Protein AF-A0AB38PKD9-F1 (afdb_monomer_lite)

Secondary structure (DSSP, 8-state):
-EEEEETTEEEEE-SSGGGS-HHHHHHHHHHHHHHHTTSS-HHHHHHHHHHHHTT-SS-GGG--THHHHHHHHTGGGGGGGT---

Organism: Bacteroides fragilis (NCBI:txid817)

Radius of gyration: 12.3 Å; chains: 1; bounding box: 23×32×34 Å

Structure (mmCIF, N/CA/C/O backbone):
data_AF-A0AB38PKD9-F1
#
_entry.id   AF-A0AB38PKD9-F1
#
loop_
_atom_site.group_PDB
_atom_site.id
_atom_site.type_symbol
_atom_site.label_atom_id
_atom_site.label_alt_id
_atom_site.label_comp_id
_atom_site.label_asym_id
_atom_site.label_entity_id
_atom_site.label_seq_id
_atom_site.pdbx_PDB_ins_code
_atom_site.Cartn_x
_atom_site.Cartn_y
_atom_site.Cartn_z
_atom_site.occupancy
_atom_site.B_iso_or_equiv
_atom_site.auth_seq_id
_atom_site.auth_comp_id
_atom_site.auth_asym_id
_atom_site.auth_atom_id
_atom_site.pdbx_PDB_model_num
ATOM 1 N N . MET A 1 1 ? -1.225 -10.952 8.233 1.00 90.44 1 MET A N 1
ATOM 2 C CA . MET A 1 1 ? -1.864 -9.700 8.690 1.00 90.44 1 MET A CA 1
ATOM 3 C C . MET A 1 1 ? -0.899 -9.008 9.632 1.00 90.44 1 MET A C 1
ATOM 5 O O . MET A 1 1 ? -0.273 -9.682 10.446 1.00 90.44 1 MET A O 1
ATOM 9 N N . LYS A 1 2 ? -0.767 -7.687 9.530 1.00 91.69 2 LYS A N 1
ATOM 10 C CA . LYS A 1 2 ? 0.190 -6.875 10.283 1.00 91.69 2 LYS A CA 1
ATOM 11 C C . LYS A 1 2 ? -0.501 -5.687 10.926 1.00 91.69 2 LYS A C 1
ATOM 13 O O . LYS A 1 2 ? -1.273 -4.984 10.278 1.00 91.69 2 LYS A O 1
ATOM 18 N N . GLU A 1 3 ? -0.217 -5.464 12.203 1.00 94.44 3 GLU A N 1
ATOM 19 C CA . GLU A 1 3 ? -0.760 -4.330 12.941 1.00 94.44 3 GLU A CA 1
ATOM 20 C C . GLU A 1 3 ? 0.070 -3.068 12.674 1.00 94.44 3 GLU A C 1
ATOM 22 O O . GLU A 1 3 ? 1.294 -3.070 12.816 1.00 94.44 3 GLU A O 1
ATOM 27 N N . ILE A 1 4 ? -0.610 -1.978 12.336 1.00 93.56 4 ILE A N 1
ATOM 28 C CA . ILE A 1 4 ? -0.038 -0.642 12.177 1.00 93.56 4 ILE A CA 1
ATOM 29 C C . ILE A 1 4 ? -0.807 0.374 13.018 1.00 93.56 4 ILE A C 1
ATOM 31 O O . ILE A 1 4 ? -1.963 0.156 13.397 1.00 93.56 4 ILE A O 1
ATOM 35 N N . THR A 1 5 ? -0.169 1.507 13.297 1.00 90.50 5 THR A N 1
ATOM 36 C CA . THR A 1 5 ? -0.842 2.654 13.915 1.00 90.50 5 THR A CA 1
ATOM 37 C C . THR A 1 5 ? -1.281 3.631 12.826 1.00 90.50 5 THR A C 1
ATOM 39 O O . THR A 1 5 ? -0.486 4.015 11.969 1.00 90.50 5 THR A O 1
ATOM 42 N N . TYR A 1 6 ? -2.556 4.007 12.845 1.00 87.69 6 TYR A N 1
ATOM 43 C CA . TYR A 1 6 ? -3.127 5.031 11.979 1.00 87.69 6 TYR A CA 1
ATOM 44 C C . TYR A 1 6 ? -4.169 5.835 12.751 1.00 87.69 6 TYR A C 1
ATOM 46 O O . TYR A 1 6 ? -5.128 5.267 13.281 1.00 87.69 6 TYR A O 1
ATOM 54 N N . ASN A 1 7 ? -4.013 7.159 12.776 1.00 85.94 7 ASN A N 1
ATOM 55 C CA . ASN A 1 7 ? -4.903 8.081 13.472 1.00 85.94 7 ASN A CA 1
ATOM 56 C C . ASN A 1 7 ? -5.052 7.714 14.960 1.00 85.94 7 ASN A C 1
ATOM 58 O O . ASN A 1 7 ? -6.164 7.667 15.493 1.00 85.94 7 ASN A O 1
ATOM 62 N N . ASN A 1 8 ? -3.927 7.388 15.612 1.00 84.25 8 ASN A N 1
ATOM 63 C CA . ASN A 1 8 ? -3.864 6.911 17.000 1.00 84.25 8 ASN A CA 1
ATOM 64 C C . ASN A 1 8 ? -4.691 5.640 17.283 1.00 84.25 8 ASN A C 1
ATOM 66 O O . ASN A 1 8 ? -5.021 5.347 18.434 1.00 84.25 8 ASN A O 1
ATOM 70 N N . GLN A 1 9 ? -5.036 4.873 16.247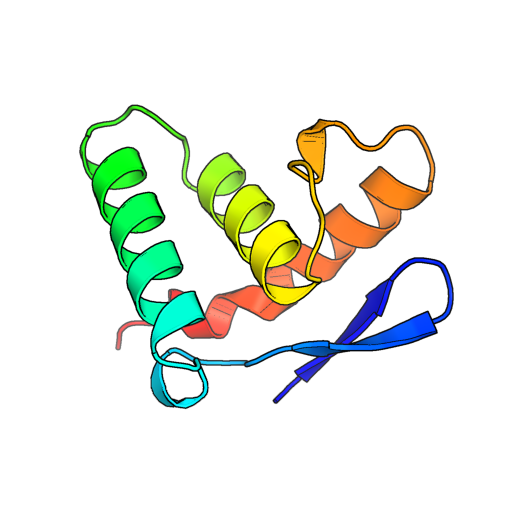 1.00 87.75 9 GLN A N 1
ATOM 71 C CA . GLN A 1 9 ? -5.734 3.596 16.361 1.00 87.75 9 GLN A CA 1
ATOM 72 C C . GLN A 1 9 ? -4.888 2.471 15.782 1.00 87.75 9 GLN A C 1
ATOM 74 O O . GLN A 1 9 ? -4.162 2.656 14.806 1.00 87.75 9 GLN A O 1
ATOM 79 N N . LYS A 1 10 ? -5.027 1.277 16.360 1.00 92.94 10 LYS A N 1
ATOM 80 C CA . LYS A 1 10 ? -4.472 0.058 15.779 1.00 92.94 10 LYS A CA 1
ATOM 81 C C . LYS A 1 10 ? -5.360 -0.422 14.638 1.00 92.94 10 LYS A C 1
ATOM 83 O O . LYS A 1 10 ? -6.585 -0.489 14.773 1.00 92.94 10 LYS A O 1
ATOM 88 N N . LYS A 1 11 ? -4.738 -0.711 13.501 1.00 92.88 11 LYS A N 1
ATOM 89 C CA . LYS A 1 11 ? -5.376 -1.257 12.304 1.00 92.88 11 LYS A CA 1
ATOM 90 C C . LYS A 1 11 ? -4.567 -2.444 11.827 1.00 92.88 11 LYS A C 1
ATOM 92 O O . LYS A 1 11 ? -3.344 -2.396 11.851 1.00 92.88 11 LYS A O 1
ATOM 97 N N . GLU A 1 12 ? -5.250 -3.478 11.367 1.00 94.31 12 GLU A N 1
ATOM 98 C CA . GLU A 1 12 ? -4.597 -4.586 10.685 1.00 94.31 12 GLU A CA 1
ATOM 99 C C . GLU A 1 12 ? -4.651 -4.354 9.179 1.00 94.31 12 GLU A C 1
ATOM 101 O O . GLU A 1 12 ? -5.693 -3.976 8.639 1.00 94.31 12 GLU A O 1
ATOM 106 N N . ILE A 1 13 ? -3.523 -4.578 8.517 1.00 94.50 13 ILE A N 1
ATOM 107 C CA . ILE A 1 13 ? -3.415 -4.609 7.061 1.00 94.50 13 ILE A CA 1
ATOM 108 C C . ILE A 1 13 ? -2.865 -5.972 6.618 1.00 94.50 13 ILE A C 1
ATOM 110 O O . ILE A 1 13 ? -2.197 -6.643 7.410 1.00 94.50 13 ILE A O 1
ATOM 114 N N . PRO A 1 14 ? -3.115 -6.399 5.373 1.00 94.81 14 PRO A N 1
ATOM 115 C CA . PRO A 1 14 ? -2.444 -7.563 4.802 1.00 94.81 14 PRO A CA 1
ATOM 116 C C . PRO A 1 14 ? -0.917 -7.367 4.798 1.00 94.81 14 PRO A C 1
ATOM 118 O O . PRO A 1 14 ? -0.441 -6.246 4.607 1.00 94.81 14 PRO A O 1
ATOM 121 N N . ASP A 1 15 ? -0.162 -8.438 5.047 1.00 90.81 15 ASP A N 1
ATOM 122 C CA . ASP A 1 15 ? 1.314 -8.425 5.112 1.00 90.81 15 ASP A CA 1
ATOM 123 C C . ASP A 1 15 ? 1.966 -8.922 3.809 1.00 90.81 15 ASP A C 1
ATOM 125 O O . ASP A 1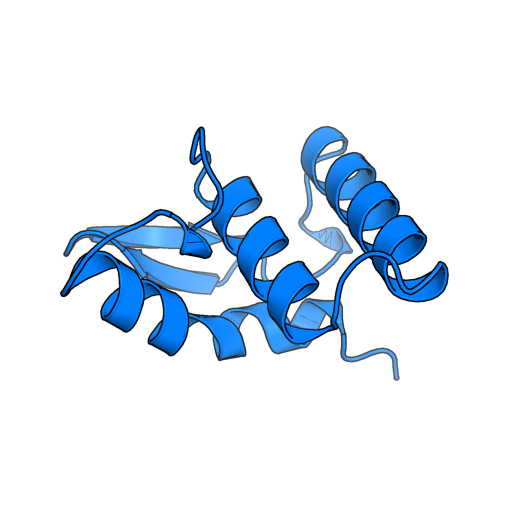 15 ? 3.124 -8.619 3.526 1.00 90.81 15 ASP A O 1
ATOM 129 N N . SER A 1 16 ? 1.213 -9.662 2.991 1.00 91.19 16 SER A N 1
ATOM 130 C CA . SER A 1 16 ? 1.679 -10.224 1.723 1.00 91.19 16 SER A CA 1
ATOM 131 C C . SER A 1 16 ? 0.578 -10.246 0.660 1.00 91.19 16 SER A C 1
ATOM 133 O O . SER A 1 16 ? -0.588 -9.929 0.919 1.00 91.19 16 SER A O 1
ATOM 135 N N . LEU A 1 17 ? 0.947 -10.622 -0.569 1.00 91.56 17 LEU A N 1
ATOM 136 C CA . LEU A 1 17 ? 0.020 -10.682 -1.701 1.00 91.56 17 LEU A CA 1
ATOM 137 C C . LEU A 1 17 ? -1.076 -11.736 -1.523 1.00 91.56 17 LEU A C 1
ATOM 139 O O . LEU A 1 17 ? -2.199 -11.510 -1.973 1.00 91.56 17 LEU A O 1
ATOM 143 N N . GLU A 1 18 ? -0.770 -12.858 -0.869 1.00 91.19 18 GLU A N 1
ATOM 144 C CA . GLU A 1 18 ? -1.715 -13.959 -0.643 1.00 91.19 18 GLU A CA 1
ATOM 145 C C . GLU A 1 18 ? -2.873 -13.564 0.280 1.00 91.19 18 GLU A C 1
ATOM 147 O O . GLU A 1 18 ? -3.935 -14.183 0.246 1.00 91.19 18 GLU A O 1
ATOM 152 N N . GLU A 1 19 ? -2.673 -12.535 1.101 1.00 93.12 19 GLU A N 1
ATOM 153 C CA . GLU A 1 19 ? -3.656 -12.054 2.068 1.00 93.12 19 GLU A CA 1
ATOM 154 C C . GLU A 1 19 ? -4.584 -10.971 1.499 1.00 93.12 19 GLU A C 1
ATOM 156 O O . GLU A 1 19 ? -5.543 -10.567 2.159 1.00 93.12 19 GLU A O 1
ATOM 161 N N . LEU A 1 20 ? -4.322 -10.488 0.280 1.00 93.62 20 LEU A N 1
ATOM 162 C CA . LEU A 1 20 ? -5.155 -9.471 -0.351 1.00 93.62 20 LEU A CA 1
ATOM 163 C C . LEU A 1 20 ? -6.506 -10.050 -0.769 1.00 93.62 20 LEU A C 1
ATOM 165 O O . LEU A 1 20 ? -6.602 -11.098 -1.410 1.00 93.62 20 LEU A O 1
ATOM 169 N N . SER A 1 21 ? -7.576 -9.299 -0.508 1.00 93.38 21 SER A N 1
ATOM 170 C CA . SER A 1 21 ? -8.849 -9.563 -1.174 1.00 93.38 21 SER A CA 1
ATOM 171 C C . SER A 1 21 ? -8.707 -9.368 -2.693 1.00 93.38 21 SER A C 1
ATOM 173 O O . SER A 1 21 ? -7.849 -8.602 -3.145 1.00 93.38 21 SER A O 1
ATOM 175 N N . PRO A 1 22 ? -9.594 -9.956 -3.520 1.00 94.75 22 PRO A N 1
ATOM 176 C CA . PRO A 1 22 ? -9.526 -9.782 -4.972 1.00 94.75 22 PRO A CA 1
ATOM 177 C C . PRO A 1 22 ? -9.485 -8.311 -5.404 1.00 94.75 22 PRO A C 1
ATOM 179 O O . PRO A 1 22 ? -8.735 -7.939 -6.302 1.00 94.75 22 PRO A O 1
ATOM 182 N N . LYS A 1 23 ? -10.256 -7.447 -4.732 1.00 92.75 23 LYS A N 1
ATOM 183 C CA . LYS A 1 23 ? -10.291 -6.008 -5.015 1.00 92.75 23 LYS A CA 1
ATOM 184 C C . LYS A 1 23 ? -8.952 -5.330 -4.717 1.00 92.75 23 LYS A C 1
ATOM 186 O O . LYS A 1 23 ? -8.507 -4.496 -5.503 1.00 92.75 23 LYS A O 1
ATOM 191 N N . GLU A 1 24 ? -8.332 -5.658 -3.590 1.00 93.88 24 GLU A N 1
ATOM 192 C CA . GLU A 1 24 ? -7.036 -5.091 -3.212 1.00 93.88 24 GLU A CA 1
ATOM 193 C C . GLU A 1 24 ? -5.922 -5.614 -4.120 1.00 93.88 24 GLU A C 1
ATOM 195 O O . GLU A 1 24 ? -5.064 -4.835 -4.526 1.00 93.88 24 GLU A O 1
ATOM 200 N N . TYR A 1 25 ? -5.988 -6.884 -4.526 1.00 94.88 25 TYR A N 1
ATOM 201 C CA . TYR A 1 25 ? -5.053 -7.478 -5.477 1.00 94.88 25 TYR A CA 1
ATOM 202 C C . TYR A 1 25 ? -5.107 -6.793 -6.849 1.00 94.88 25 TYR A C 1
ATOM 204 O O . TYR A 1 25 ? -4.072 -6.385 -7.374 1.00 94.88 25 TYR A O 1
ATOM 212 N N . TYR A 1 26 ? -6.303 -6.562 -7.408 1.00 95.12 26 TYR A N 1
ATOM 213 C CA . TYR A 1 26 ? -6.433 -5.789 -8.651 1.00 95.12 26 TYR A CA 1
ATOM 214 C C . TYR A 1 26 ? -5.843 -4.388 -8.514 1.00 95.12 26 TYR A C 1
ATOM 216 O O . TYR A 1 26 ? -5.133 -3.922 -9.405 1.00 95.12 26 TYR A O 1
ATOM 224 N N . ARG A 1 27 ? -6.082 -3.726 -7.378 1.00 94.25 27 ARG A N 1
ATOM 225 C CA . ARG A 1 27 ? -5.528 -2.396 -7.140 1.00 94.25 27 ARG A CA 1
ATOM 226 C C . ARG A 1 27 ? -4.005 -2.414 -7.008 1.00 94.25 27 ARG A C 1
ATOM 228 O O . ARG A 1 27 ? -3.351 -1.510 -7.520 1.00 94.25 27 ARG A O 1
ATOM 235 N N . TYR A 1 28 ? -3.436 -3.427 -6.359 1.00 94.94 28 TYR A N 1
ATOM 236 C CA . TYR A 1 28 ? -1.992 -3.643 -6.317 1.00 94.94 28 TYR A CA 1
ATOM 237 C C . TYR A 1 28 ? -1.417 -3.783 -7.734 1.00 94.94 28 TYR A C 1
ATOM 239 O O . TYR A 1 28 ? -0.467 -3.077 -8.069 1.00 94.94 28 TYR A O 1
ATOM 247 N N . LEU A 1 29 ? -2.034 -4.608 -8.590 1.00 95.62 29 LEU A N 1
ATOM 248 C CA . LEU A 1 29 ? -1.593 -4.794 -9.976 1.00 95.62 29 LEU A CA 1
ATOM 249 C C . LEU A 1 29 ? -1.623 -3.491 -10.784 1.00 95.62 29 LEU A C 1
ATOM 251 O O . LEU A 1 29 ? -0.656 -3.188 -11.477 1.00 95.62 29 LEU A O 1
ATOM 255 N N . GLU A 1 30 ? -2.688 -2.693 -10.670 1.00 96.06 30 GLU A N 1
ATOM 256 C CA . GLU A 1 30 ? -2.758 -1.371 -11.310 1.00 96.06 30 GLU A CA 1
ATOM 257 C C . GLU A 1 30 ? -1.581 -0.482 -10.892 1.00 96.06 30 GLU A C 1
ATOM 259 O O . GLU A 1 30 ? -0.930 0.133 -11.734 1.00 96.06 30 GLU A O 1
ATOM 264 N N . LEU A 1 31 ? -1.271 -0.439 -9.593 1.00 94.94 31 LEU A N 1
ATOM 265 C CA . LEU A 1 31 ? -0.166 0.363 -9.074 1.00 94.94 31 LEU A CA 1
ATOM 266 C C . LEU A 1 31 ? 1.200 -0.150 -9.553 1.00 94.94 31 LEU A C 1
ATOM 268 O O . LEU A 1 31 ? 2.065 0.663 -9.878 1.00 94.94 31 LEU A O 1
ATOM 272 N N . VAL A 1 32 ? 1.394 -1.469 -9.638 1.00 95.00 32 VAL A N 1
ATOM 273 C CA . VAL A 1 32 ? 2.613 -2.070 -10.205 1.00 95.00 32 VAL A CA 1
ATOM 274 C C . VAL A 1 32 ? 2.764 -1.713 -11.684 1.00 95.00 32 VAL A C 1
ATOM 276 O O . VAL A 1 32 ? 3.854 -1.335 -12.108 1.00 95.00 32 VAL A O 1
ATOM 279 N N . LEU A 1 33 ? 1.683 -1.767 -12.468 1.00 97.00 33 LEU A N 1
ATOM 280 C CA . LEU A 1 33 ? 1.704 -1.386 -13.883 1.00 97.00 33 LEU A CA 1
ATOM 281 C C . LEU A 1 33 ? 2.063 0.093 -14.069 1.00 97.00 33 LEU A C 1
ATOM 283 O O . LEU A 1 33 ? 2.945 0.404 -14.866 1.00 97.00 33 LEU A O 1
ATOM 287 N N . MET A 1 34 ? 1.448 0.992 -13.294 1.00 97.00 34 MET A N 1
ATOM 288 C CA . MET A 1 34 ? 1.779 2.423 -13.314 1.00 97.00 34 MET A CA 1
ATOM 289 C C . MET A 1 34 ? 3.244 2.675 -12.936 1.00 97.00 34 MET A C 1
ATOM 291 O O . MET A 1 34 ? 3.913 3.512 -13.542 1.00 97.00 34 MET A O 1
ATOM 295 N N . MET A 1 35 ? 3.759 1.949 -11.938 1.00 95.88 35 MET A N 1
ATOM 296 C CA . MET A 1 35 ? 5.157 2.057 -11.521 1.00 95.88 35 MET A CA 1
ATOM 297 C C . MET A 1 35 ? 6.105 1.592 -12.631 1.00 95.88 35 MET A C 1
ATOM 299 O O . MET A 1 35 ? 7.062 2.293 -12.951 1.00 95.88 35 MET A O 1
ATOM 303 N N . ASN A 1 36 ? 5.812 0.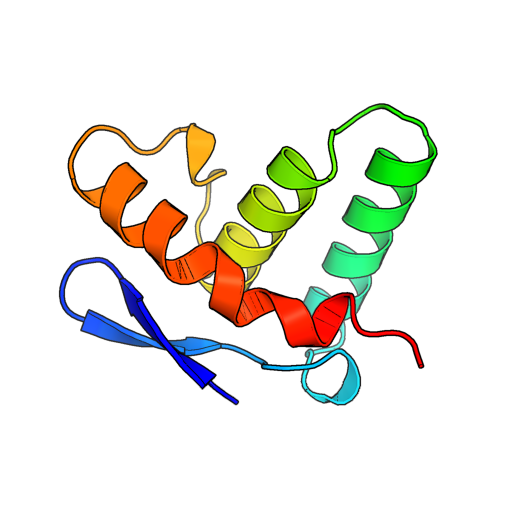455 -13.267 1.00 95.31 36 ASN A N 1
ATOM 304 C CA . ASN A 1 36 ? 6.606 -0.080 -14.376 1.00 95.31 36 ASN A CA 1
ATOM 305 C C . ASN A 1 36 ? 6.567 0.817 -15.622 1.00 95.31 36 ASN A C 1
ATOM 307 O O . ASN A 1 36 ? 7.547 0.883 -16.359 1.00 95.31 36 ASN A O 1
ATOM 311 N N . ALA A 1 37 ? 5.464 1.536 -15.841 1.00 97.19 37 ALA A N 1
ATOM 312 C CA . ALA A 1 37 ? 5.344 2.550 -16.888 1.00 97.19 37 ALA A CA 1
ATOM 313 C C . ALA A 1 37 ? 6.085 3.864 -16.557 1.00 97.19 37 ALA A C 1
ATOM 315 O O . ALA A 1 37 ? 6.151 4.760 -17.397 1.00 97.19 37 ALA A O 1
ATOM 316 N N . GLY A 1 38 ? 6.642 3.998 -15.348 1.00 95.62 38 GLY A N 1
ATOM 317 C CA . GLY A 1 38 ? 7.320 5.211 -14.887 1.00 95.62 38 GLY A CA 1
ATOM 318 C C . GLY A 1 38 ? 6.373 6.355 -14.510 1.00 95.62 38 GLY A C 1
ATOM 319 O O . GLY A 1 38 ? 6.832 7.473 -14.285 1.00 95.62 38 GLY A O 1
ATOM 320 N N . GLU A 1 39 ? 5.065 6.102 -14.419 1.00 96.69 39 GLU A N 1
ATOM 321 C CA . GLU A 1 39 ? 4.064 7.115 -14.056 1.00 96.69 39 GLU A CA 1
ATOM 322 C C . GLU A 1 39 ? 4.113 7.471 -12.567 1.00 96.69 39 GLU A C 1
ATOM 324 O O . GLU A 1 39 ? 3.765 8.586 -12.172 1.00 96.69 39 GLU A O 1
ATOM 329 N N . ILE A 1 40 ? 4.527 6.513 -11.730 1.00 94.75 40 ILE A N 1
ATOM 330 C CA . ILE A 1 40 ? 4.705 6.697 -10.290 1.00 94.75 40 ILE A CA 1
ATOM 331 C C . ILE A 1 40 ? 6.032 6.096 -9.827 1.00 94.75 40 ILE A C 1
ATOM 333 O O . ILE A 1 40 ? 6.473 5.062 -10.322 1.00 94.75 40 ILE A O 1
ATOM 337 N N . SER A 1 41 ? 6.664 6.721 -8.836 1.00 93.88 41 SER A N 1
ATOM 338 C CA . SER A 1 41 ? 7.865 6.169 -8.205 1.00 93.88 41 SER A CA 1
ATOM 339 C C . SER A 1 41 ? 7.533 4.996 -7.268 1.00 93.88 41 SER A C 1
ATOM 341 O O . SER A 1 41 ? 6.402 4.904 -6.778 1.00 93.88 41 SER A O 1
ATOM 343 N N . PRO A 1 42 ? 8.513 4.144 -6.908 1.00 92.44 42 PRO A N 1
ATOM 344 C CA . PRO A 1 42 ? 8.316 3.098 -5.898 1.00 92.44 42 PRO A CA 1
ATOM 345 C C . PRO A 1 42 ? 7.788 3.635 -4.561 1.00 92.44 42 PRO A C 1
ATOM 347 O O . PRO A 1 42 ? 6.926 3.030 -3.926 1.00 92.44 42 PRO A O 1
ATOM 350 N N . PHE A 1 43 ? 8.239 4.825 -4.158 1.00 91.19 43 PHE A N 1
ATOM 351 C CA . PHE A 1 43 ? 7.720 5.507 -2.976 1.00 91.19 43 PHE A CA 1
ATOM 352 C C . PHE A 1 43 ? 6.238 5.883 -3.129 1.00 91.19 43 PHE A C 1
ATOM 354 O O . PHE A 1 43 ? 5.431 5.624 -2.234 1.00 91.19 43 PHE A O 1
ATOM 361 N N . GLN A 1 44 ? 5.855 6.454 -4.276 1.00 91.69 44 GLN A N 1
ATOM 362 C CA . GLN A 1 44 ? 4.460 6.796 -4.565 1.00 91.69 44 GLN A CA 1
ATOM 363 C C . GLN A 1 44 ? 3.566 5.556 -4.659 1.00 91.69 44 GLN A C 1
ATOM 365 O O . GLN A 1 44 ? 2.412 5.632 -4.236 1.00 91.69 44 GLN A O 1
ATOM 370 N N . MET A 1 45 ? 4.084 4.431 -5.165 1.00 92.94 45 MET A N 1
ATOM 371 C CA . MET A 1 45 ? 3.405 3.134 -5.125 1.00 92.94 45 MET A CA 1
ATOM 372 C C . MET A 1 45 ? 3.098 2.771 -3.66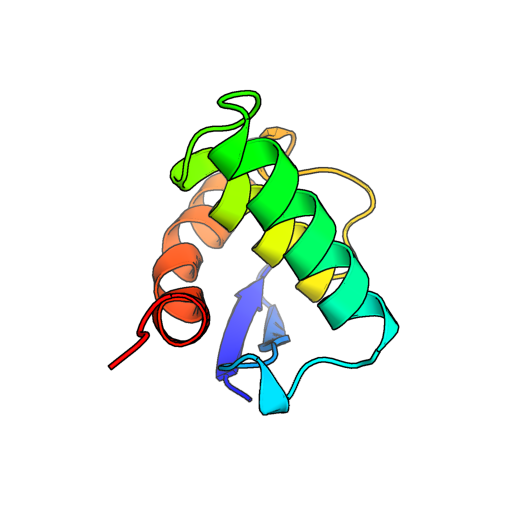7 1.00 92.94 45 MET A C 1
ATOM 374 O O . MET A 1 45 ? 1.924 2.716 -3.299 1.00 92.94 45 MET A O 1
ATOM 378 N N . ARG A 1 46 ? 4.125 2.620 -2.816 1.00 92.94 46 ARG A N 1
ATOM 379 C CA . ARG A 1 46 ? 3.960 2.239 -1.400 1.00 92.94 46 ARG A CA 1
ATOM 380 C C . ARG A 1 46 ? 2.949 3.135 -0.681 1.00 92.94 46 ARG A C 1
ATOM 382 O O . ARG A 1 46 ? 2.064 2.643 0.013 1.00 92.94 46 ARG A O 1
ATOM 389 N N . CYS A 1 47 ? 3.007 4.442 -0.933 1.00 91.88 47 CYS A N 1
ATOM 390 C CA . CYS A 1 47 ? 2.041 5.392 -0.391 1.00 91.88 47 CYS A CA 1
ATOM 391 C C . CYS A 1 47 ? 0.599 5.106 -0.840 1.00 91.88 47 CYS A C 1
ATOM 393 O O . CYS A 1 47 ? -0.319 5.058 -0.025 1.00 91.88 47 CYS A O 1
ATOM 395 N N . LYS A 1 48 ? 0.380 4.908 -2.143 1.00 92.50 48 LYS A N 1
ATOM 396 C CA . LYS A 1 48 ? -0.951 4.621 -2.695 1.00 92.50 48 LYS A CA 1
ATOM 397 C C . LYS A 1 48 ? -1.489 3.268 -2.226 1.00 92.50 48 LYS A C 1
ATOM 399 O O . LYS A 1 48 ? -2.690 3.171 -1.977 1.00 92.50 48 LYS A O 1
ATOM 404 N N . LEU A 1 49 ? -0.626 2.261 -2.087 1.00 93.75 49 LEU A N 1
ATOM 405 C CA . LEU A 1 49 ? -0.999 0.942 -1.582 1.00 93.75 49 LEU A CA 1
ATOM 406 C C . LEU A 1 49 ? -1.452 1.025 -0.124 1.00 93.75 49 LEU A C 1
ATOM 408 O O . LEU A 1 49 ? -2.570 0.613 0.172 1.00 93.75 49 LEU A O 1
ATOM 412 N N . LEU A 1 50 ? -0.664 1.653 0.758 1.00 93.69 50 LEU A N 1
ATOM 413 C CA . LEU A 1 50 ? -1.041 1.826 2.166 1.00 93.69 50 LEU A CA 1
ATOM 414 C C . LEU A 1 50 ? -2.383 2.560 2.308 1.00 93.69 50 LEU A C 1
ATOM 416 O O . LEU A 1 50 ? -3.246 2.144 3.075 1.00 93.69 50 LEU A O 1
ATOM 420 N N . SER A 1 51 ? -2.600 3.617 1.517 1.00 91.81 51 SER A N 1
ATOM 421 C CA . SER A 1 51 ? -3.888 4.324 1.494 1.00 91.81 51 SER A CA 1
ATOM 422 C C . SER A 1 51 ? -5.054 3.428 1.075 1.00 91.81 51 SER A C 1
ATOM 424 O O . SER A 1 51 ? -6.149 3.563 1.617 1.00 91.81 51 SER A O 1
ATOM 426 N N . CYS A 1 52 ? -4.831 2.516 0.125 1.00 91.56 52 CYS A N 1
ATOM 427 C CA . CYS A 1 52 ? -5.846 1.565 -0.315 1.00 91.56 52 CYS A CA 1
ATOM 428 C C . CYS A 1 52 ? -6.203 0.567 0.792 1.00 91.56 52 CYS A C 1
ATOM 430 O O . CYS A 1 52 ? -7.387 0.382 1.065 1.00 91.56 52 CYS A O 1
ATOM 432 N N . LEU A 1 53 ? -5.198 -0.025 1.445 1.00 93.00 53 LEU A N 1
ATOM 433 C CA . LEU A 1 53 ? -5.391 -1.006 2.523 1.00 93.00 53 LEU A CA 1
ATOM 434 C C . LEU A 1 53 ? -6.082 -0.385 3.745 1.00 93.00 53 LEU A C 1
ATOM 436 O O . LEU A 1 53 ? -6.893 -1.021 4.408 1.00 93.00 53 LEU A O 1
ATOM 440 N N . LEU A 1 54 ? -5.832 0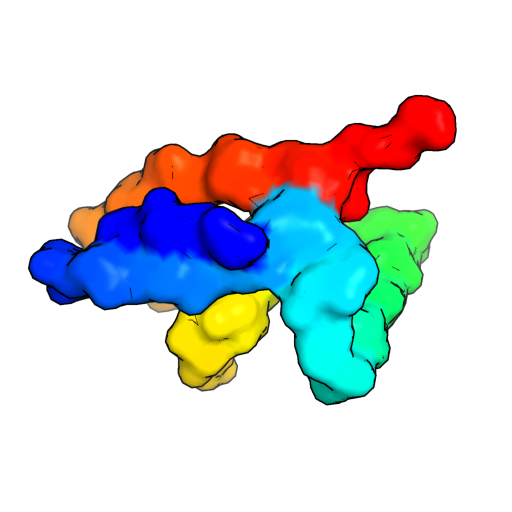.900 4.002 1.00 91.69 54 LEU A N 1
ATOM 441 C CA . LEU A 1 54 ? -6.515 1.663 5.047 1.00 91.69 54 LEU A CA 1
ATOM 442 C C . LEU A 1 54 ? -7.924 2.146 4.654 1.00 91.69 54 LEU A C 1
ATOM 444 O O . LEU A 1 54 ? -8.588 2.813 5.449 1.00 91.69 54 LEU A O 1
ATOM 448 N N . GLY A 1 55 ? -8.390 1.857 3.434 1.00 89.06 55 GLY A N 1
ATOM 449 C CA . GLY A 1 55 ? -9.697 2.301 2.945 1.00 89.06 55 GLY A CA 1
ATOM 450 C C . GLY A 1 55 ? -9.814 3.821 2.780 1.00 89.06 55 GLY A C 1
ATOM 451 O O . GLY A 1 55 ? -10.918 4.372 2.820 1.00 89.06 55 GLY A O 1
ATOM 452 N N . MET A 1 56 ? -8.692 4.525 2.613 1.00 88.44 56 MET A N 1
ATOM 453 C CA . MET A 1 56 ? -8.676 5.977 2.460 1.00 88.44 56 MET A CA 1
ATOM 454 C C . MET A 1 56 ? -9.240 6.387 1.094 1.00 88.44 56 MET A C 1
ATOM 456 O O . MET A 1 56 ? -8.955 5.781 0.062 1.00 88.44 56 MET A O 1
ATOM 460 N N . LYS A 1 57 ? -10.005 7.486 1.064 1.00 78.12 57 LYS A N 1
ATOM 461 C CA . LYS A 1 57 ? -10.538 8.059 -0.189 1.00 78.12 57 LYS A CA 1
ATOM 462 C C . LYS A 1 57 ? -9.470 8.757 -1.038 1.00 78.12 57 LYS A C 1
ATOM 464 O O . LYS A 1 57 ? -9.672 8.977 -2.230 1.00 78.12 57 LYS A O 1
ATOM 469 N N . HIS A 1 58 ? -8.355 9.131 -0.420 1.00 73.44 58 HIS A N 1
ATOM 470 C CA . HIS A 1 58 ? -7.283 9.910 -1.027 1.00 73.44 58 HIS A CA 1
ATOM 471 C C . HIS A 1 58 ? -5.925 9.302 -0.673 1.00 73.44 58 HIS A C 1
ATOM 473 O O . HIS A 1 58 ? -5.790 8.635 0.349 1.00 73.44 58 HIS A O 1
ATOM 479 N N . SER A 1 59 ? -4.926 9.549 -1.524 1.00 73.44 59 SER A N 1
ATOM 480 C CA . SER A 1 59 ? -3.536 9.161 -1.257 1.00 73.44 59 SER A CA 1
ATOM 481 C C . SER A 1 59 ? -3.036 9.807 0.036 1.00 73.44 59 SER A C 1
ATOM 483 O O . SER A 1 59 ? -3.311 10.985 0.264 1.00 73.44 59 SER A O 1
ATOM 485 N N . LEU A 1 60 ? -2.226 9.093 0.819 1.00 77.00 60 LEU A N 1
ATOM 486 C CA . LEU A 1 60 ? -1.612 9.617 2.042 1.00 77.00 60 LEU A CA 1
ATOM 487 C C . LEU A 1 60 ? -0.711 10.825 1.779 1.00 77.00 60 LEU A C 1
ATOM 489 O O . LEU A 1 60 ? -0.507 11.644 2.664 1.00 77.00 60 LEU A O 1
ATOM 493 N N . LEU A 1 61 ? -0.227 10.993 0.543 1.00 75.19 61 LEU A N 1
ATOM 494 C CA . LEU A 1 61 ? 0.513 12.190 0.125 1.00 75.19 61 LEU A CA 1
ATOM 495 C C . LEU A 1 61 ? -0.329 13.476 0.192 1.00 75.19 61 LEU A C 1
ATOM 497 O O . LEU A 1 61 ? 0.221 14.568 0.114 1.00 75.19 61 LEU A O 1
ATOM 501 N N . LEU A 1 62 ? -1.654 13.348 0.290 1.00 79.06 62 LEU A N 1
ATOM 502 C CA . LEU A 1 62 ? -2.588 14.461 0.452 1.00 79.06 62 LEU A CA 1
ATOM 503 C C . LEU A 1 62 ? -2.983 14.685 1.921 1.00 79.06 62 LEU A C 1
ATOM 505 O O . LEU A 1 62 ? -3.660 15.671 2.218 1.00 79.06 62 LEU A O 1
ATOM 509 N N . CYS A 1 63 ? -2.573 13.800 2.838 1.00 78.25 63 CYS A N 1
ATOM 510 C CA . CYS A 1 63 ? -2.682 14.050 4.273 1.00 78.25 63 CYS A CA 1
ATOM 511 C C . CYS A 1 63 ? -1.738 15.192 4.665 1.00 78.25 63 CYS A C 1
ATOM 513 O O . CYS A 1 63 ? -0.686 15.370 4.058 1.00 78.25 63 CYS A O 1
ATOM 515 N N . ARG A 1 64 ? -2.120 15.982 5.674 1.00 75.25 64 ARG A N 1
ATOM 516 C CA . ARG A 1 64 ? -1.306 17.091 6.185 1.00 75.25 64 ARG A CA 1
ATOM 517 C C . ARG A 1 64 ? -0.886 16.830 7.625 1.00 75.25 64 ARG A C 1
ATOM 519 O O . ARG A 1 64 ? -1.683 16.313 8.404 1.00 75.25 64 ARG A O 1
ATOM 526 N N . GLY A 1 65 ? 0.320 17.279 7.966 1.00 83.06 65 GLY A N 1
ATOM 527 C CA . GLY A 1 65 ? 0.827 17.297 9.337 1.00 83.06 65 GLY A CA 1
ATOM 528 C C . GLY A 1 65 ? 1.060 15.898 9.904 1.00 83.06 65 GLY A C 1
ATOM 529 O O . GLY A 1 65 ? 1.492 14.997 9.192 1.00 83.06 65 GLY A O 1
ATOM 530 N N . GLU A 1 66 ? 0.732 15.723 11.179 1.00 82.25 66 GLU A N 1
ATOM 531 C CA . GLU A 1 66 ? 1.060 14.539 11.986 1.00 82.25 66 GLU A CA 1
ATOM 532 C C . GLU A 1 66 ? 0.554 13.217 11.383 1.00 82.25 66 GLU A C 1
ATOM 534 O O . GLU A 1 66 ? 1.255 12.210 11.418 1.00 82.25 66 GLU A O 1
ATOM 539 N N . ILE A 1 67 ? -0.620 13.221 10.738 1.00 80.38 67 ILE A N 1
ATOM 540 C CA . ILE A 1 67 ? -1.187 12.021 10.092 1.00 80.38 67 ILE A CA 1
ATOM 541 C C . ILE A 1 67 ? -0.303 11.545 8.932 1.00 80.38 67 ILE A C 1
ATOM 543 O O . ILE A 1 67 ? -0.189 10.347 8.678 1.00 80.38 67 ILE A O 1
ATOM 547 N N . GLN A 1 68 ? 0.313 12.475 8.198 1.00 86.31 68 GLN A N 1
ATOM 548 C CA . GLN A 1 68 ? 1.207 12.115 7.104 1.00 86.31 68 GLN A CA 1
ATOM 549 C C . GLN A 1 68 ? 2.486 11.469 7.646 1.00 86.31 68 GLN A C 1
ATOM 551 O O . GLN A 1 68 ? 2.912 10.448 7.117 1.00 86.31 68 GLN A O 1
ATOM 556 N N . GLU A 1 69 ? 3.070 12.028 8.705 1.00 88.00 69 GLU A N 1
ATOM 557 C CA . GLU A 1 69 ? 4.281 11.490 9.335 1.00 88.00 69 GLU A CA 1
ATOM 558 C C . GLU A 1 69 ? 4.043 10.100 9.938 1.00 88.00 69 GLU A C 1
ATOM 560 O O . GLU A 1 69 ? 4.834 9.187 9.698 1.00 88.00 69 GLU A O 1
ATOM 565 N N . GLU A 1 70 ? 2.918 9.912 10.636 1.00 87.56 70 GLU A N 1
ATOM 566 C CA . GLU A 1 70 ? 2.510 8.618 11.192 1.00 87.56 70 GLU A CA 1
ATOM 567 C C . GLU A 1 70 ? 2.418 7.551 10.093 1.00 87.56 70 GLU A C 1
ATOM 569 O O . GLU A 1 70 ? 3.019 6.484 10.216 1.00 87.56 70 GLU A O 1
ATOM 574 N N . LEU A 1 71 ? 1.727 7.857 8.987 1.00 87.69 71 LEU A N 1
ATOM 575 C CA . LEU A 1 71 ? 1.559 6.938 7.860 1.00 87.69 71 LEU A CA 1
ATOM 576 C C . LEU A 1 71 ? 2.871 6.647 7.128 1.00 87.69 71 LEU A C 1
ATOM 578 O O . LEU A 1 71 ? 3.103 5.509 6.718 1.00 87.69 71 LEU A O 1
ATOM 582 N N . LEU A 1 72 ? 3.741 7.647 6.972 1.00 91.25 72 LEU A N 1
ATOM 583 C CA . LEU A 1 72 ? 5.062 7.448 6.375 1.00 91.25 72 LEU A CA 1
ATOM 584 C C . LEU A 1 72 ? 5.929 6.516 7.229 1.00 91.25 72 LEU A C 1
ATOM 586 O O . LEU A 1 72 ? 6.634 5.671 6.677 1.00 91.25 72 LEU A O 1
ATOM 590 N N . ALA A 1 73 ? 5.829 6.606 8.558 1.00 92.25 73 ALA A N 1
ATOM 591 C CA . ALA A 1 73 ? 6.518 5.696 9.469 1.00 92.25 73 ALA A CA 1
ATOM 592 C C . ALA A 1 73 ? 6.018 4.241 9.363 1.00 92.25 73 ALA A C 1
ATOM 594 O O . ALA A 1 73 ? 6.764 3.323 9.695 1.00 92.25 73 ALA A O 1
ATOM 595 N N . GLN A 1 74 ? 4.796 4.012 8.860 1.00 92.12 74 GLN A N 1
ATOM 596 C CA . GLN A 1 74 ? 4.255 2.666 8.637 1.00 92.12 74 GLN A CA 1
ATOM 597 C C . GLN A 1 74 ? 4.655 2.048 7.286 1.00 92.12 74 GLN A C 1
ATOM 599 O O . GLN A 1 74 ? 4.344 0.885 7.053 1.00 92.12 74 GLN A O 1
ATOM 604 N N . LEU A 1 75 ? 5.338 2.760 6.376 1.00 92.38 75 LEU A N 1
ATOM 605 C CA . LEU A 1 75 ? 5.687 2.204 5.055 1.00 92.38 75 LEU A CA 1
ATOM 606 C C . LEU A 1 75 ? 6.498 0.892 5.083 1.00 92.38 75 LEU A C 1
ATOM 608 O O . LEU A 1 75 ? 6.238 0.061 4.210 1.00 92.38 75 LEU A O 1
ATOM 612 N N . PRO A 1 76 ? 7.421 0.650 6.040 1.00 92.06 76 PRO A N 1
ATOM 613 C CA . PRO A 1 76 ? 8.101 -0.646 6.166 1.00 92.06 76 PRO A CA 1
ATOM 614 C C . PRO A 1 76 ? 7.146 -1.814 6.449 1.00 92.06 76 PRO A C 1
ATOM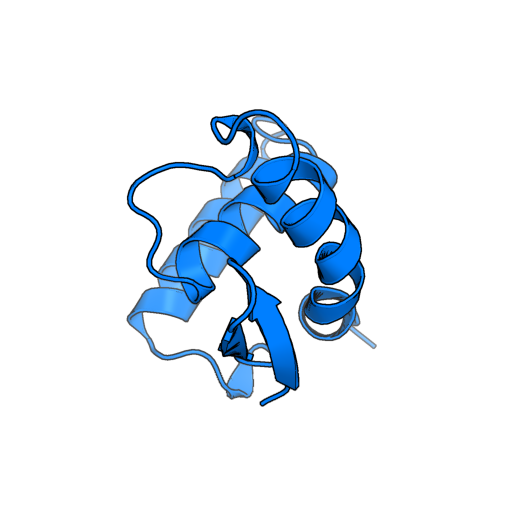 616 O O . PRO A 1 76 ? 7.494 -2.980 6.278 1.00 92.06 76 PRO A O 1
ATOM 619 N N . ALA A 1 77 ? 5.903 -1.536 6.860 1.00 90.81 77 ALA A N 1
ATOM 620 C CA . ALA A 1 77 ? 4.897 -2.578 6.989 1.00 90.81 77 ALA A CA 1
ATOM 621 C C . ALA A 1 77 ? 4.601 -3.271 5.652 1.00 90.81 77 ALA A C 1
ATOM 623 O O . ALA A 1 77 ? 4.196 -4.424 5.673 1.00 90.81 77 ALA A O 1
ATOM 624 N N . LEU A 1 78 ? 4.857 -2.601 4.522 1.00 91.94 78 LEU A N 1
ATOM 625 C CA . LEU A 1 78 ? 4.588 -3.113 3.182 1.00 91.94 78 LEU A CA 1
ATOM 626 C C . LEU A 1 78 ? 5.746 -3.892 2.546 1.00 91.94 78 LEU A C 1
ATOM 628 O O . LEU A 1 78 ? 5.621 -4.286 1.389 1.00 91.94 78 LEU A O 1
ATOM 632 N N . ASP A 1 79 ? 6.879 -4.079 3.226 1.00 90.12 79 ASP A N 1
ATOM 633 C CA . ASP A 1 79 ? 8.050 -4.708 2.597 1.00 90.12 79 ASP A CA 1
ATOM 634 C C . ASP A 1 79 ? 7.750 -6.141 2.101 1.00 90.12 79 ASP A C 1
ATOM 636 O O . ASP A 1 79 ? 8.159 -6.495 0.995 1.00 90.12 79 ASP A O 1
ATOM 640 N N . GLY A 1 80 ? 6.876 -6.883 2.794 1.00 86.94 80 GLY A N 1
ATOM 641 C CA . GLY A 1 80 ? 6.425 -8.222 2.387 1.00 86.94 80 GLY A CA 1
ATOM 642 C C . GLY A 1 80 ? 5.690 -8.295 1.038 1.00 86.94 80 GLY A C 1
ATOM 643 O O . GLY A 1 80 ? 5.615 -9.362 0.437 1.00 86.94 80 GLY A O 1
ATOM 644 N N . PHE A 1 81 ? 5.202 -7.172 0.493 1.00 87.56 81 PHE A N 1
ATOM 645 C CA . PHE A 1 81 ? 4.619 -7.116 -0.860 1.00 87.56 81 PHE A CA 1
ATOM 646 C C . PHE A 1 81 ? 5.656 -7.018 -1.984 1.00 87.56 81 PHE A C 1
ATOM 648 O O . PHE A 1 81 ? 5.300 -7.126 -3.163 1.00 87.56 81 PHE A O 1
ATOM 655 N N . PHE A 1 82 ? 6.906 -6.716 -1.635 1.00 83.62 82 PHE A N 1
ATOM 656 C CA . PHE A 1 82 ? 7.997 -6.461 -2.577 1.00 83.62 82 PHE A CA 1
ATOM 657 C C . PHE A 1 82 ? 9.177 -7.420 -2.386 1.00 83.62 82 PHE A C 1
ATOM 659 O O . PHE A 1 82 ? 10.067 -7.445 -3.236 1.00 83.62 82 PHE A O 1
ATOM 666 N N . ASP A 1 83 ? 9.158 -8.229 -1.327 1.00 73.81 83 ASP A N 1
ATOM 667 C CA . ASP A 1 83 ? 10.096 -9.322 -1.093 1.00 73.81 83 ASP A CA 1
ATOM 668 C C . ASP A 1 83 ? 9.757 -10.516 -2.000 1.00 73.81 83 ASP A C 1
ATOM 670 O O . ASP A 1 83 ? 9.201 -11.529 -1.581 1.00 73.81 83 ASP A O 1
ATOM 674 N N . ILE A 1 84 ? 10.080 -10.386 -3.288 1.00 57.47 84 ILE A N 1
ATOM 675 C CA . ILE A 1 84 ? 10.044 -11.504 -4.234 1.00 57.47 84 ILE A CA 1
ATOM 676 C C . ILE A 1 84 ? 11.401 -12.209 -4.125 1.00 57.47 84 ILE A C 1
ATOM 678 O O . ILE A 1 84 ? 12.399 -11.718 -4.657 1.00 57.47 84 ILE A O 1
ATOM 682 N N . THR A 1 85 ? 11.440 -13.316 -3.381 1.00 48.38 85 THR A N 1
ATOM 683 C CA . THR A 1 85 ? 12.572 -14.263 -3.383 1.00 48.38 85 THR A CA 1
ATOM 684 C C . THR A 1 85 ? 12.387 -15.335 -4.444 1.00 48.38 85 THR A C 1
ATOM 686 O O . THR A 1 85 ? 11.223 -15.699 -4.726 1.00 48.38 85 THR A O 1
#

Foldseek 3Di:
DDWAAAPNDTDDFDQELVPDDPVLNVVLVVLVVCCVVVVDPPLQSLQQSLCVRVVHPDGLVPDDDPRNVRSSVCSVSHVNHVPDD

pLDDT: mean 89.18, std 8.22, range [48.38, 97.19]

Sequence (85 aa):
MKEITYNNQKKEIPDSLEELSPKEYYRYLELVLMMNAGEISPFQMRCKLLSCLLGMKHSLLLCRGEIQEELLAQLPALDGFFDIT